Protein AF-A0A149RZD6-F1 (afdb_monomer)

Mean predicted aligned error: 8.71 Å

Solvent-accessible surface area (backbone atoms only — not comparable to full-atom values): 4954 Å² total; per-residue (Å²): 96,77,44,75,38,53,96,86,56,56,67,68,60,38,52,52,53,54,47,55,56,54,68,73,55,87,37,92,69,53,72,50,36,29,48,27,38,58,62,93,44,50,66,62,52,50,56,53,58,70,35,77,95,34,51,83,48,61,78,51,52,62,39,83,42,34,46,71,57,49,50,64,64,44,52,63,54,64,69,72,64,79,124

InterPro domains:
  IPR059547 Type II restriction enzyme NmeDI, C-terminal domain [PF27126] (1-73)

Foldseek 3Di:
DEFEPDPPDDLLVSVVVVVVVCPPDPNVPVQEYEYEDAPVCPVVNVVNCPDPVNPVVVVSVYYYDYPVNVCVVCVVVVVVPDD

Sequence (83 aa):
AAFEVEHSTTIYSGIVRMLDLARGSEAQALEGLLLVAPDKREADVREQLWRPAFSRIADLKVRYLPYGRLRRIVRPLSALGRV

Structure (mmCIF, N/CA/C/O backbone):
data_AF-A0A149RZD6-F1
#
_entry.id   AF-A0A149RZD6-F1
#
loop_
_atom_site.group_PDB
_atom_site.id
_atom_site.type_symbol
_atom_site.label_atom_id
_atom_site.label_alt_id
_atom_site.label_comp_id
_atom_site.label_asym_id
_atom_site.label_entity_id
_atom_site.label_seq_id
_atom_site.pdbx_PDB_ins_code
_atom_site.Cartn_x
_atom_site.Cartn_y
_atom_site.Cartn_z
_atom_site.occupancy
_atom_site.B_iso_or_equiv
_atom_site.auth_seq_id
_atom_site.auth_comp_id
_atom_site.auth_asym_id
_atom_site.auth_atom_id
_atom_site.pdbx_PDB_model_num
ATOM 1 N N . ALA A 1 1 ? -11.986 2.968 -7.018 1.00 58.59 1 ALA A N 1
ATOM 2 C CA . ALA A 1 1 ? -10.859 3.929 -7.084 1.00 58.59 1 ALA A CA 1
ATOM 3 C C . ALA A 1 1 ? -9.529 3.170 -7.099 1.00 58.59 1 ALA A C 1
ATOM 5 O O . ALA A 1 1 ? -9.489 2.052 -6.595 1.00 58.59 1 ALA A O 1
ATOM 6 N N . ALA A 1 2 ? -8.459 3.736 -7.667 1.00 57.75 2 ALA A N 1
ATOM 7 C CA . ALA A 1 2 ? -7.119 3.136 -7.671 1.00 57.75 2 ALA A CA 1
ATOM 8 C C . ALA A 1 2 ? -6.096 4.113 -7.082 1.00 57.75 2 ALA A C 1
ATOM 10 O O . ALA A 1 2 ? -6.163 5.300 -7.387 1.00 57.75 2 ALA A O 1
ATOM 11 N N . PHE A 1 3 ? -5.172 3.610 -6.262 1.00 63.97 3 PHE A N 1
ATOM 12 C CA . PHE A 1 3 ? -4.137 4.402 -5.604 1.00 63.97 3 PHE A CA 1
ATOM 13 C C . PHE A 1 3 ? -2.755 3.871 -5.958 1.00 63.97 3 PHE A C 1
ATOM 15 O O . PHE A 1 3 ? -2.469 2.679 -5.831 1.00 63.97 3 PHE A O 1
ATOM 22 N N . GLU A 1 4 ? -1.893 4.775 -6.404 1.00 62.19 4 GLU A N 1
ATOM 23 C CA . GLU A 1 4 ? -0.499 4.474 -6.671 1.00 62.19 4 GLU A CA 1
ATOM 24 C C . GLU A 1 4 ? 0.322 4.589 -5.390 1.00 62.19 4 GLU A C 1
ATOM 26 O O . GLU A 1 4 ? 0.322 5.616 -4.714 1.00 62.19 4 GLU A O 1
ATOM 31 N N . VAL A 1 5 ? 1.029 3.514 -5.059 1.00 62.94 5 VAL A N 1
ATOM 32 C CA . VAL A 1 5 ? 2.108 3.547 -4.081 1.00 62.94 5 VAL A CA 1
ATOM 33 C C . VAL A 1 5 ? 3.348 3.946 -4.859 1.00 62.94 5 VAL A C 1
ATOM 35 O O . VAL A 1 5 ? 3.893 3.156 -5.631 1.00 62.94 5 VAL A O 1
ATOM 38 N N . GLU A 1 6 ? 3.713 5.215 -4.716 1.00 60.16 6 GLU A N 1
ATOM 39 C CA . GLU A 1 6 ? 4.797 5.858 -5.447 1.00 60.16 6 GLU A CA 1
ATOM 40 C C . GLU A 1 6 ? 6.096 5.034 -5.412 1.00 60.16 6 GLU A C 1
ATOM 42 O O . GLU A 1 6 ? 6.425 4.381 -4.421 1.00 60.16 6 GLU A O 1
ATOM 47 N N . HIS A 1 7 ? 6.888 5.118 -6.481 1.00 55.88 7 HIS A N 1
ATOM 48 C CA . HIS A 1 7 ? 8.160 4.398 -6.625 1.00 55.88 7 HIS A CA 1
ATOM 49 C C . HIS A 1 7 ? 9.219 4.755 -5.557 1.00 55.88 7 HIS A C 1
ATOM 51 O O . HIS A 1 7 ? 10.182 4.004 -5.387 1.00 55.88 7 HIS A O 1
ATOM 57 N N . SER A 1 8 ? 9.057 5.894 -4.874 1.00 46.28 8 SER A N 1
ATOM 58 C CA . SER A 1 8 ? 10.008 6.530 -3.947 1.00 46.28 8 SER A CA 1
ATOM 59 C C . SER A 1 8 ? 9.555 6.531 -2.479 1.00 46.28 8 SER A C 1
ATOM 61 O O . SER A 1 8 ? 10.395 6.680 -1.591 1.00 46.28 8 SER A O 1
ATOM 63 N N . THR A 1 9 ? 8.262 6.346 -2.190 1.00 61.66 9 THR A N 1
ATOM 64 C CA . THR A 1 9 ? 7.754 6.237 -0.815 1.00 61.66 9 THR A CA 1
ATOM 65 C C . THR A 1 9 ? 7.676 4.771 -0.387 1.00 61.66 9 THR A C 1
ATOM 67 O O . THR A 1 9 ? 7.498 3.856 -1.189 1.00 61.66 9 THR A O 1
ATOM 70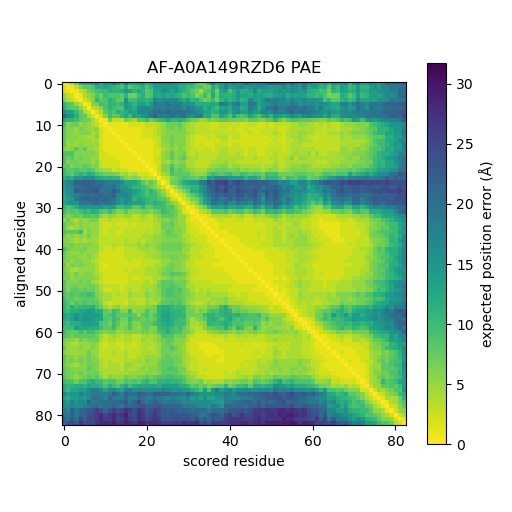 N N . THR A 1 10 ? 7.877 4.491 0.902 1.00 78.75 10 THR A N 1
ATOM 71 C CA . THR A 1 10 ? 7.825 3.109 1.401 1.00 78.75 10 THR A CA 1
ATOM 72 C C . THR A 1 10 ? 6.402 2.558 1.265 1.00 78.75 10 THR A C 1
ATOM 74 O O . THR A 1 10 ? 5.439 3.285 1.528 1.00 78.75 10 THR A O 1
ATOM 77 N N . ILE A 1 11 ? 6.257 1.268 0.921 1.00 81.38 11 ILE A N 1
ATOM 78 C CA . ILE A 1 11 ? 4.948 0.593 0.772 1.00 81.38 11 ILE A CA 1
ATOM 79 C C . ILE A 1 11 ? 4.050 0.835 1.984 1.00 81.38 11 ILE A C 1
ATOM 81 O O . ILE A 1 11 ? 2.873 1.147 1.836 1.00 81.38 11 ILE A O 1
ATOM 85 N N . TYR A 1 12 ? 4.633 0.767 3.181 1.0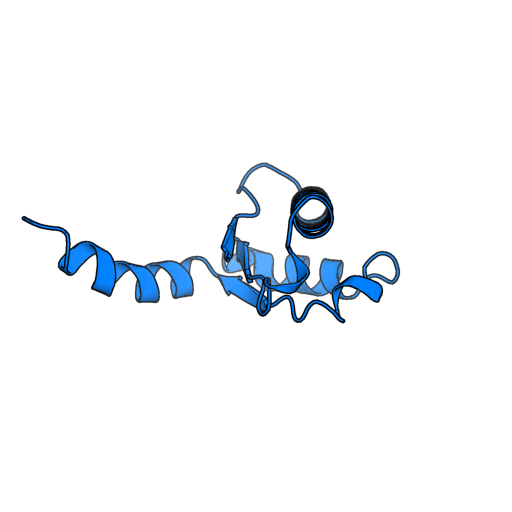0 86.06 12 TYR A N 1
ATOM 86 C CA . TYR A 1 12 ? 3.948 1.037 4.438 1.00 86.06 12 TYR A CA 1
ATOM 87 C C . TYR A 1 12 ? 3.267 2.413 4.453 1.00 86.06 12 TYR A C 1
ATOM 89 O O . TYR A 1 12 ? 2.078 2.522 4.740 1.00 86.06 12 TYR A O 1
ATOM 97 N N . SER A 1 13 ? 4.004 3.470 4.101 1.00 83.00 13 SER A N 1
ATOM 98 C CA . SER A 1 13 ? 3.461 4.830 4.096 1.00 83.00 13 SER A CA 1
ATOM 99 C C . SER A 1 13 ? 2.411 5.043 2.997 1.00 83.00 13 SER A C 1
ATOM 101 O O . SER A 1 13 ? 1.487 5.833 3.180 1.00 83.00 13 SER A O 1
ATOM 103 N N . GLY A 1 14 ? 2.522 4.337 1.867 1.00 81.69 14 GLY A N 1
ATOM 104 C CA . GLY A 1 14 ? 1.498 4.340 0.819 1.00 81.69 14 GLY A CA 1
ATOM 105 C C . GLY A 1 14 ? 0.186 3.709 1.291 1.00 81.69 14 GLY A C 1
ATOM 106 O O . GLY A 1 14 ? -0.882 4.278 1.071 1.00 81.69 14 GLY A O 1
ATOM 107 N N . ILE A 1 15 ? 0.273 2.589 2.018 1.00 82.06 15 ILE A N 1
ATOM 108 C CA . ILE A 1 15 ? -0.887 1.942 2.645 1.00 82.06 15 ILE A CA 1
ATOM 109 C C . ILE A 1 15 ? -1.561 2.903 3.629 1.00 82.06 15 ILE A C 1
ATOM 111 O O . ILE A 1 15 ? -2.761 3.119 3.517 1.00 82.06 15 ILE A O 1
ATOM 115 N N . VAL A 1 16 ? -0.812 3.532 4.541 1.00 83.00 16 VAL A N 1
ATOM 116 C CA . VAL A 1 16 ? -1.387 4.457 5.539 1.00 83.00 16 VAL A CA 1
ATOM 117 C C . VAL A 1 16 ? -2.111 5.637 4.881 1.00 83.00 16 VAL A C 1
ATOM 119 O O . VAL A 1 16 ? -3.250 5.919 5.237 1.00 83.00 16 VAL A O 1
ATOM 122 N N . ARG A 1 17 ? -1.518 6.270 3.860 1.00 80.19 17 ARG A N 1
ATOM 123 C CA . ARG A 1 17 ? -2.179 7.373 3.134 1.00 80.19 17 ARG A CA 1
ATOM 124 C C . ARG A 1 17 ? -3.485 6.942 2.472 1.00 80.19 17 ARG A C 1
ATOM 126 O O . ARG A 1 17 ? -4.473 7.667 2.540 1.00 80.19 17 ARG A O 1
ATOM 133 N N . MET A 1 18 ? -3.503 5.765 1.843 1.00 78.06 18 MET A N 1
ATOM 134 C CA . MET A 1 18 ? -4.724 5.213 1.248 1.00 78.06 18 MET A CA 1
ATOM 135 C C . MET A 1 18 ? -5.827 5.051 2.304 1.00 78.06 18 MET A C 1
ATOM 137 O O . MET A 1 18 ? -6.991 5.323 2.016 1.00 78.06 18 MET A O 1
ATOM 141 N N . LEU A 1 19 ? -5.475 4.641 3.524 1.00 77.00 19 LEU A N 1
ATOM 142 C CA . LEU A 1 19 ? -6.437 4.497 4.617 1.00 77.00 19 LEU A CA 1
ATOM 143 C C . LEU A 1 19 ? -6.969 5.825 5.114 1.00 77.00 19 LEU A C 1
ATOM 145 O O . LEU A 1 19 ? -8.175 5.946 5.301 1.00 77.00 19 LEU A O 1
ATOM 149 N N . ASP A 1 20 ? -6.096 6.804 5.330 1.00 78.44 20 ASP A N 1
ATOM 150 C CA . ASP A 1 20 ? -6.517 8.124 5.795 1.00 78.44 20 ASP A CA 1
ATOM 151 C C . ASP A 1 20 ? -7.529 8.732 4.813 1.00 78.44 20 ASP A C 1
ATOM 153 O O . ASP A 1 20 ? -8.575 9.239 5.220 1.00 78.44 20 ASP A O 1
ATOM 157 N N . LEU A 1 21 ? -7.293 8.563 3.507 1.00 74.06 21 LEU A N 1
ATOM 158 C CA . LEU A 1 21 ? -8.223 8.978 2.454 1.00 74.06 21 LEU A CA 1
ATOM 159 C C . LEU A 1 21 ? -9.529 8.173 2.455 1.00 74.06 21 LEU A C 1
ATOM 161 O O . LEU A 1 21 ? -10.608 8.752 2.325 1.00 74.06 21 LEU A O 1
ATOM 165 N N . ALA A 1 22 ? -9.455 6.853 2.648 1.00 73.25 22 ALA A N 1
ATOM 166 C CA . ALA A 1 22 ? -10.633 5.992 2.755 1.00 73.25 22 ALA A CA 1
ATOM 167 C C . ALA A 1 22 ? -11.479 6.273 4.013 1.00 73.25 22 ALA A C 1
ATOM 169 O O . ALA A 1 22 ? -12.607 5.800 4.106 1.00 73.25 22 ALA A O 1
ATOM 170 N N . ARG A 1 23 ? -10.965 7.028 4.990 1.00 70.12 23 ARG A N 1
ATOM 171 C CA . ARG A 1 23 ? -11.700 7.426 6.202 1.00 70.12 23 ARG A CA 1
ATOM 172 C C . ARG A 1 23 ? -12.301 8.832 6.127 1.00 70.12 23 ARG A C 1
ATOM 174 O O . ARG A 1 23 ? -13.187 9.131 6.921 1.00 70.12 23 ARG A O 1
ATOM 181 N N . GLY A 1 24 ? -11.815 9.688 5.225 1.00 63.53 24 GLY A N 1
ATOM 182 C CA . GLY A 1 24 ? -12.091 11.132 5.224 1.00 63.53 24 GLY A CA 1
ATOM 183 C C . GLY A 1 24 ? -13.250 11.630 4.349 1.00 63.53 24 GLY A C 1
ATOM 184 O O . GLY A 1 24 ? -13.494 12.829 4.320 1.00 63.53 24 GLY A O 1
ATOM 185 N N . SER A 1 25 ? -13.961 10.771 3.619 1.00 51.16 25 SER A N 1
ATOM 186 C CA . SER A 1 25 ? -15.071 11.178 2.734 1.00 51.16 25 SER A CA 1
ATOM 187 C C . SER A 1 25 ? -16.211 10.159 2.790 1.00 51.16 25 SER A C 1
ATOM 189 O O . SER A 1 25 ? -16.130 9.226 3.585 1.00 51.16 25 SER A O 1
ATOM 191 N N . GLU A 1 26 ? -17.254 10.303 1.964 1.00 54.59 26 GLU A N 1
ATOM 192 C CA . GLU A 1 26 ? -18.341 9.336 1.678 1.00 54.59 26 GLU A CA 1
ATOM 193 C C . GLU A 1 26 ? -17.830 7.971 1.130 1.00 54.59 26 GLU A C 1
ATOM 195 O O . GLU A 1 26 ? -18.387 7.337 0.238 1.00 54.59 26 GLU A O 1
ATOM 200 N N . ALA A 1 27 ? -16.718 7.491 1.673 1.00 51.16 27 ALA A N 1
ATOM 201 C CA . ALA A 1 27 ? -15.922 6.337 1.315 1.00 51.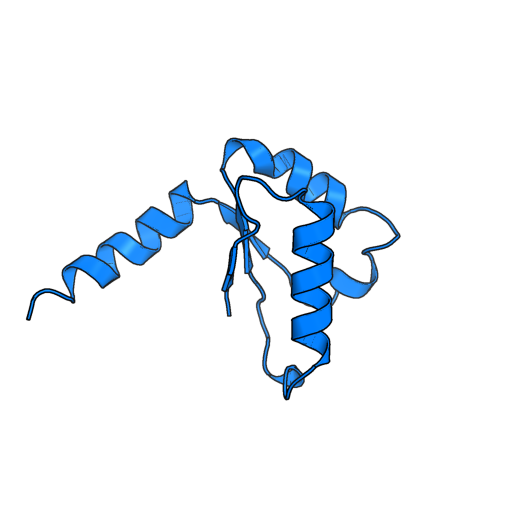16 27 ALA A CA 1
ATOM 202 C C . ALA A 1 27 ? -16.575 4.999 1.680 1.00 51.16 27 ALA A C 1
ATOM 204 O O . ALA A 1 27 ? -16.025 3.948 1.358 1.00 51.16 27 ALA A O 1
ATOM 205 N N . GLN A 1 28 ? -17.783 5.019 2.252 1.00 49.28 28 GLN A N 1
ATOM 206 C CA . GLN A 1 28 ? -18.667 3.849 2.268 1.00 49.28 28 GLN A CA 1
ATOM 207 C C . GLN A 1 28 ? -18.969 3.349 0.839 1.00 49.28 28 GLN A C 1
ATOM 209 O O . GLN A 1 28 ? -19.323 2.188 0.671 1.00 49.28 28 GLN A O 1
ATOM 214 N N . ALA A 1 29 ? -18.734 4.175 -0.193 1.00 51.56 29 ALA A N 1
ATOM 215 C CA . ALA A 1 29 ? -18.822 3.801 -1.605 1.00 51.56 29 ALA A CA 1
ATOM 216 C C . ALA A 1 29 ? -17.511 3.268 -2.235 1.00 51.56 29 ALA A C 1
ATOM 218 O O . ALA A 1 29 ? -17.505 2.900 -3.411 1.00 51.56 29 A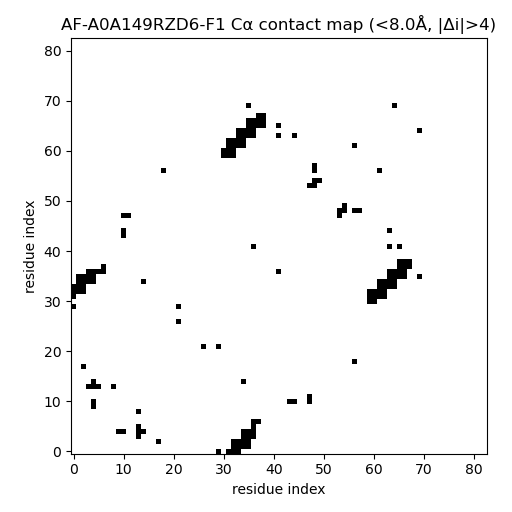LA A O 1
ATOM 219 N N . LEU A 1 30 ? -16.385 3.206 -1.509 1.00 55.44 30 LEU A N 1
ATOM 220 C CA . LEU A 1 30 ? -15.111 2.708 -2.051 1.00 55.44 30 LEU A CA 1
ATOM 221 C C . LEU A 1 30 ? -15.008 1.180 -1.958 1.00 55.44 30 LEU A C 1
ATOM 223 O O . LEU A 1 30 ? -14.044 0.633 -1.422 1.00 55.44 30 LEU A O 1
ATOM 227 N N . GLU A 1 31 ? -15.974 0.464 -2.534 1.00 59.03 31 GLU A N 1
ATOM 228 C CA . GLU A 1 31 ? -15.760 -0.950 -2.824 1.00 59.03 31 GLU A CA 1
ATOM 229 C C . GLU A 1 31 ? -14.622 -1.097 -3.851 1.00 59.03 31 GLU A C 1
ATOM 231 O O . GLU A 1 31 ? -14.643 -0.529 -4.946 1.00 59.03 31 GLU A O 1
ATOM 236 N N . GLY A 1 32 ? -13.600 -1.881 -3.500 1.00 67.69 32 GLY A N 1
ATOM 237 C CA . GLY A 1 32 ? -12.529 -2.251 -4.425 1.00 67.69 32 GLY A CA 1
ATOM 238 C C . GLY A 1 32 ? -11.414 -1.217 -4.561 1.00 67.69 32 GLY A C 1
ATOM 239 O O . GLY A 1 32 ? -11.124 -0.750 -5.666 1.00 67.69 32 GLY A O 1
ATOM 240 N N . LEU A 1 33 ? -10.745 -0.915 -3.449 1.00 78.06 33 LEU A N 1
ATOM 241 C CA . LEU A 1 33 ? -9.478 -0.186 -3.447 1.00 78.06 33 LEU A CA 1
ATOM 242 C C . LEU A 1 33 ? -8.385 -1.003 -4.149 1.00 78.06 33 LEU A C 1
ATOM 244 O O . LEU A 1 33 ? -8.234 -2.206 -3.918 1.00 78.06 33 LEU A O 1
ATOM 248 N N . LEU A 1 34 ? -7.613 -0.340 -5.009 1.00 82.00 34 LEU A N 1
ATOM 249 C CA . LEU A 1 34 ? -6.470 -0.941 -5.690 1.00 82.00 34 LEU A CA 1
ATOM 250 C C . LEU A 1 3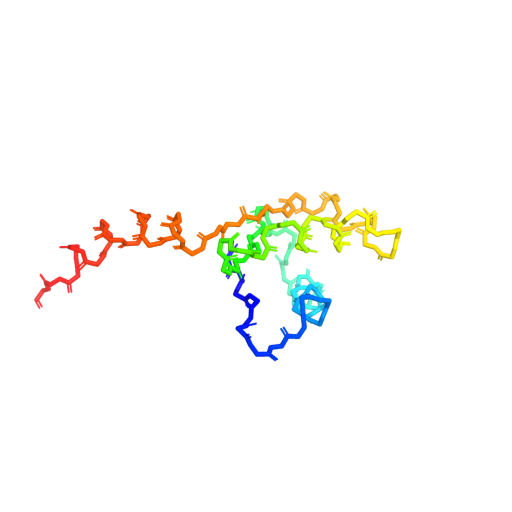4 ? -5.177 -0.302 -5.200 1.00 82.00 34 LEU A C 1
ATOM 252 O O . LEU A 1 34 ? -5.039 0.916 -5.271 1.00 82.00 34 LEU A O 1
ATOM 256 N N . LEU A 1 35 ? -4.236 -1.136 -4.764 1.00 84.56 35 LEU A N 1
ATOM 257 C CA . LEU A 1 35 ? -2.868 -0.752 -4.455 1.00 84.56 35 LEU A CA 1
ATOM 258 C C . LEU A 1 35 ? -2.004 -1.029 -5.683 1.00 84.56 35 LEU A C 1
ATOM 260 O O . LEU A 1 35 ? -1.793 -2.185 -6.057 1.00 84.56 35 LEU A O 1
ATOM 264 N N . VAL A 1 36 ? -1.534 0.031 -6.333 1.00 86.25 36 VAL A N 1
ATOM 265 C CA . VAL A 1 36 ? -0.730 -0.058 -7.552 1.00 86.25 36 VAL A CA 1
ATOM 266 C C . VAL A 1 36 ? 0.745 0.117 -7.212 1.00 86.25 36 VAL A C 1
ATOM 268 O O . VAL A 1 36 ? 1.110 1.104 -6.584 1.00 86.25 36 VAL A O 1
ATOM 271 N N . ALA A 1 37 ? 1.595 -0.828 -7.621 1.00 85.56 37 ALA A N 1
ATOM 272 C CA . ALA A 1 37 ? 3.047 -0.740 -7.435 1.00 85.56 37 ALA A CA 1
ATOM 273 C C . ALA A 1 37 ? 3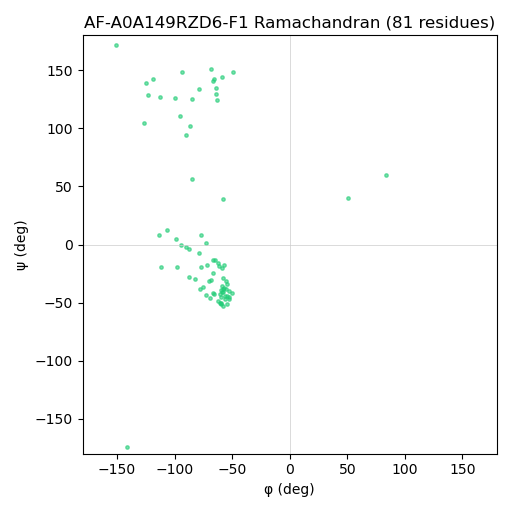.799 -1.493 -8.557 1.00 85.56 37 ALA A C 1
ATOM 275 O O . ALA A 1 37 ? 3.174 -2.224 -9.337 1.00 85.56 37 ALA A O 1
ATOM 276 N N . PRO A 1 38 ? 5.138 -1.374 -8.651 1.00 88.19 38 PRO A N 1
ATOM 277 C CA . PRO A 1 38 ? 5.936 -2.136 -9.611 1.00 88.19 38 PRO A CA 1
ATOM 278 C C . PRO A 1 38 ? 5.770 -3.640 -9.414 1.00 88.19 38 PRO A C 1
ATOM 280 O O . PRO A 1 38 ? 5.737 -4.101 -8.277 1.00 88.19 38 PRO A O 1
ATOM 283 N N . ASP A 1 39 ? 5.770 -4.403 -10.505 1.00 90.12 39 ASP A N 1
ATOM 284 C CA . ASP A 1 39 ? 5.607 -5.863 -10.509 1.00 90.12 39 ASP A CA 1
ATOM 285 C C . ASP A 1 39 ? 6.609 -6.561 -9.560 1.00 90.12 39 ASP A C 1
ATOM 287 O O . ASP A 1 39 ? 6.248 -7.441 -8.785 1.00 90.12 39 ASP A O 1
ATOM 291 N N . LYS A 1 40 ? 7.861 -6.079 -9.519 1.00 89.81 40 LYS A N 1
ATOM 292 C CA . LYS A 1 40 ? 8.922 -6.584 -8.622 1.00 89.81 40 LYS A CA 1
ATOM 293 C C . LYS A 1 40 ? 8.633 -6.424 -7.121 1.00 89.81 40 LYS A C 1
ATOM 295 O O . LYS A 1 40 ? 9.343 -7.003 -6.311 1.00 89.81 40 LYS A O 1
ATOM 300 N N . ARG A 1 41 ? 7.660 -5.588 -6.745 1.00 87.00 41 ARG A N 1
ATOM 301 C CA . ARG A 1 41 ? 7.299 -5.279 -5.351 1.00 87.00 41 ARG A CA 1
ATOM 302 C C . ARG A 1 41 ? 6.090 -6.082 -4.868 1.00 87.00 41 ARG A C 1
ATOM 304 O O . ARG A 1 41 ? 5.624 -5.835 -3.763 1.00 87.00 41 ARG A O 1
ATOM 311 N N . GLU A 1 42 ? 5.556 -7.010 -5.666 1.00 88.31 42 GLU A N 1
ATOM 312 C CA . GLU A 1 42 ? 4.361 -7.776 -5.287 1.00 88.31 42 GLU A CA 1
ATOM 313 C C . GLU A 1 42 ? 4.534 -8.512 -3.950 1.00 88.31 42 GLU A C 1
ATOM 315 O O . GLU A 1 42 ? 3.637 -8.468 -3.108 1.00 88.31 42 GLU A O 1
ATOM 320 N N . ALA A 1 43 ? 5.686 -9.158 -3.744 1.00 89.81 43 ALA A N 1
ATOM 321 C CA . ALA A 1 43 ? 5.983 -9.873 -2.505 1.00 89.81 43 ALA A CA 1
ATOM 322 C C . ALA A 1 43 ? 5.970 -8.924 -1.297 1.00 89.81 43 ALA A C 1
ATOM 324 O O . ALA A 1 43 ? 5.233 -9.172 -0.347 1.00 89.81 43 ALA A O 1
ATOM 325 N N . ASP A 1 44 ? 6.683 -7.798 -1.378 1.00 88.25 44 ASP A N 1
ATOM 326 C CA . ASP A 1 44 ? 6.716 -6.780 -0.326 1.00 88.25 44 ASP A CA 1
ATOM 327 C C . ASP A 1 44 ? 5.322 -6.209 -0.020 1.00 88.25 44 ASP A C 1
ATOM 329 O O . ASP A 1 44 ? 4.973 -5.974 1.135 1.00 88.25 44 ASP A O 1
ATOM 333 N N . VAL A 1 45 ? 4.508 -5.963 -1.054 1.00 86.88 45 VAL A N 1
ATOM 334 C CA . VAL A 1 45 ? 3.132 -5.473 -0.887 1.00 86.88 45 VAL A CA 1
ATOM 335 C C . VAL A 1 45 ? 2.304 -6.496 -0.128 1.00 86.88 45 VAL A C 1
ATOM 337 O O . VAL A 1 45 ? 1.622 -6.137 0.832 1.00 86.88 45 VAL A O 1
ATOM 340 N N . ARG A 1 46 ? 2.368 -7.766 -0.542 1.00 86.25 46 ARG A N 1
ATOM 341 C CA . ARG A 1 46 ? 1.668 -8.855 0.140 1.00 86.25 46 ARG A CA 1
ATOM 342 C C . ARG A 1 46 ? 2.122 -8.935 1.591 1.00 86.25 46 ARG A C 1
ATOM 344 O O . ARG A 1 46 ? 1.272 -8.874 2.469 1.00 86.25 46 ARG A O 1
ATOM 351 N N . GLU A 1 47 ? 3.426 -9.009 1.842 1.00 88.56 47 GLU A N 1
ATOM 352 C CA . GLU A 1 47 ? 3.993 -9.081 3.192 1.00 88.56 47 GLU A CA 1
ATOM 353 C C . GLU A 1 47 ? 3.473 -7.952 4.082 1.00 88.56 47 GLU A C 1
ATOM 355 O O . GLU A 1 47 ? 3.015 -8.218 5.192 1.00 88.56 47 GLU A O 1
ATOM 360 N N . GLN A 1 48 ? 3.470 -6.707 3.589 1.00 86.94 48 GLN A N 1
ATOM 361 C CA . GLN A 1 48 ? 2.905 -5.597 4.346 1.00 86.94 48 GLN A CA 1
ATOM 362 C C . GLN A 1 48 ? 1.423 -5.835 4.641 1.00 86.94 48 GLN A C 1
ATOM 364 O O . GLN A 1 48 ? 1.057 -5.790 5.807 1.00 86.94 48 GLN A O 1
ATOM 369 N N . LEU A 1 49 ? 0.587 -6.157 3.651 1.00 82.69 49 LEU A N 1
ATOM 370 C CA . LEU A 1 49 ? -0.855 -6.374 3.855 1.00 82.69 49 LEU A CA 1
ATOM 371 C C . LEU A 1 49 ? -1.183 -7.484 4.873 1.00 82.69 49 LEU A C 1
ATOM 373 O O . LEU A 1 49 ? -2.210 -7.395 5.540 1.00 82.69 49 LEU A O 1
ATOM 377 N N . TRP A 1 50 ? -0.316 -8.490 5.034 1.00 85.38 50 TRP A N 1
ATOM 378 C CA . TRP A 1 50 ? -0.481 -9.561 6.029 1.00 85.38 50 TRP A CA 1
ATOM 379 C C . TRP A 1 50 ? -0.094 -9.157 7.460 1.00 85.38 50 TRP A C 1
ATOM 381 O O . TRP A 1 50 ? -0.318 -9.925 8.398 1.00 85.38 50 TRP A O 1
ATOM 391 N N . ARG A 1 51 ? 0.485 -7.968 7.675 1.00 85.19 51 ARG A N 1
ATOM 392 C CA . ARG A 1 51 ? 0.894 -7.529 9.016 1.00 85.19 51 ARG A CA 1
ATOM 393 C C . ARG A 1 51 ? -0.329 -7.307 9.916 1.00 85.19 51 ARG A C 1
ATOM 395 O O . ARG A 1 51 ? -1.291 -6.672 9.485 1.00 85.19 51 ARG A O 1
ATOM 402 N N . PRO A 1 52 ? -0.271 -7.683 11.209 1.00 84.75 52 PRO A N 1
ATOM 403 C CA . PRO A 1 52 ? -1.388 -7.497 12.142 1.00 84.75 52 PRO A CA 1
ATOM 404 C C . PRO A 1 52 ? -1.908 -6.055 12.234 1.00 84.75 52 PRO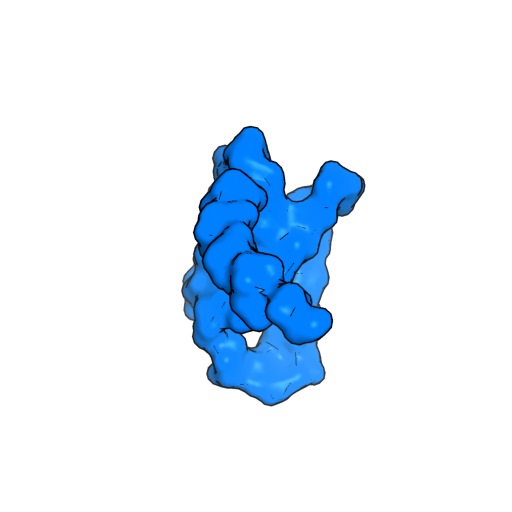 A C 1
ATOM 406 O O . PRO A 1 52 ? -3.114 -5.841 12.357 1.00 84.75 52 PRO A O 1
ATOM 409 N N . ALA A 1 53 ? -1.016 -5.065 12.098 1.00 82.69 53 ALA A N 1
ATOM 410 C CA . ALA A 1 53 ? -1.352 -3.637 12.079 1.00 82.69 53 ALA A CA 1
ATOM 411 C C . ALA A 1 53 ? -2.333 -3.248 10.954 1.00 82.69 53 ALA A C 1
ATOM 413 O O . ALA A 1 53 ? -3.000 -2.221 11.040 1.00 82.69 53 ALA A O 1
ATOM 414 N N . PHE A 1 54 ? -2.432 -4.078 9.917 1.00 79.06 54 PHE A N 1
ATOM 415 C CA . PHE A 1 54 ? -3.258 -3.878 8.735 1.00 79.06 54 PHE A CA 1
ATOM 416 C C . PHE A 1 54 ? -4.402 -4.900 8.621 1.00 79.06 54 PHE A C 1
ATOM 418 O O . PHE A 1 54 ? -5.126 -4.902 7.633 1.00 79.06 54 PHE A O 1
ATOM 425 N N . SER A 1 55 ? -4.641 -5.723 9.647 1.00 73.81 55 SER A N 1
ATOM 426 C CA . SER A 1 55 ? -5.714 -6.738 9.662 1.00 73.81 55 SER A CA 1
ATOM 427 C C . SER A 1 55 ? -7.104 -6.172 9.332 1.00 73.81 55 SER A C 1
ATOM 429 O O . SER A 1 55 ? -7.790 -6.703 8.468 1.00 73.81 55 SER A O 1
ATOM 431 N N . ARG A 1 56 ? -7.479 -5.030 9.922 1.00 67.56 56 ARG A N 1
ATOM 432 C CA . ARG A 1 56 ? -8.747 -4.316 9.643 1.00 67.56 56 ARG A CA 1
ATOM 433 C C . ARG A 1 56 ? -8.866 -3.762 8.215 1.00 67.56 56 ARG A C 1
ATOM 435 O O . ARG A 1 56 ? -9.934 -3.327 7.804 1.00 67.56 56 ARG A O 1
ATOM 442 N N . ILE A 1 57 ? -7.763 -3.716 7.472 1.00 65.19 57 ILE A N 1
ATOM 443 C CA . ILE A 1 57 ? -7.706 -3.231 6.085 1.00 65.19 57 ILE A CA 1
ATOM 444 C C . ILE A 1 57 ? -8.016 -4.359 5.111 1.00 65.19 57 ILE A C 1
ATOM 446 O O . ILE A 1 57 ? -8.541 -4.096 4.030 1.00 65.19 57 ILE A O 1
ATOM 450 N N . ALA A 1 58 ? -7.731 -5.609 5.485 1.00 62.00 58 ALA A N 1
ATOM 451 C CA . ALA A 1 58 ? -8.126 -6.765 4.688 1.00 62.00 58 ALA A CA 1
ATOM 452 C C . ALA A 1 58 ? -9.646 -6.762 4.425 1.00 62.00 58 ALA A C 1
ATOM 454 O O . ALA A 1 58 ? -10.082 -7.118 3.329 1.00 62.00 58 ALA A O 1
ATOM 455 N N . ASP A 1 59 ? -10.429 -6.232 5.371 1.00 66.31 59 ASP A N 1
ATOM 456 C CA . ASP A 1 59 ? -11.883 -6.076 5.261 1.00 66.31 59 ASP A CA 1
ATOM 457 C C . ASP A 1 59 ? -12.309 -5.063 4.179 1.00 66.31 59 ASP A C 1
ATOM 459 O O . ASP A 1 59 ? -13.387 -5.189 3.601 1.00 66.31 59 ASP A O 1
ATOM 463 N N . LEU A 1 60 ? -11.445 -4.103 3.814 1.00 67.50 60 LEU A N 1
ATOM 464 C CA . LEU A 1 60 ? -11.701 -3.102 2.763 1.00 67.50 60 LEU A CA 1
ATOM 465 C C . LEU A 1 60 ? -11.554 -3.666 1.333 1.00 67.50 60 LEU A C 1
ATOM 467 O O . LEU A 1 60 ? -11.582 -2.912 0.357 1.00 67.50 60 LEU A O 1
ATOM 471 N N . LYS A 1 61 ? -11.389 -4.991 1.183 1.00 74.12 61 LYS A N 1
ATOM 472 C CA . LYS A 1 61 ? -11.211 -5.692 -0.105 1.00 74.12 61 LYS A CA 1
ATOM 473 C C . LYS A 1 61 ? -10.117 -5.053 -0.982 1.00 74.12 61 LYS A C 1
ATOM 475 O O . LYS A 1 61 ? -10.280 -4.943 -2.202 1.00 74.12 61 LYS A O 1
ATOM 480 N N . VAL A 1 62 ? -9.009 -4.625 -0.370 1.00 77.81 62 VAL A N 1
ATOM 481 C CA . VAL A 1 62 ? -7.859 -4.041 -1.080 1.00 77.81 62 VAL A CA 1
ATOM 482 C C . VAL A 1 62 ? -7.234 -5.094 -1.994 1.00 77.81 62 VAL A C 1
ATOM 484 O O . VAL A 1 62 ? -6.927 -6.201 -1.557 1.00 77.81 62 VAL A O 1
ATOM 487 N N . ARG A 1 63 ? -7.016 -4.759 -3.269 1.00 83.69 63 ARG A N 1
ATOM 488 C CA . ARG A 1 63 ? -6.342 -5.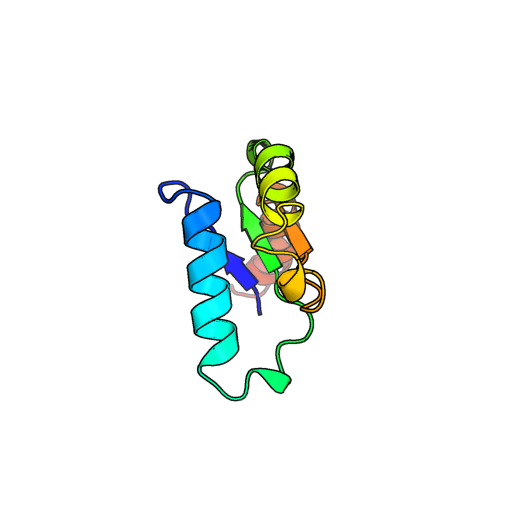647 -4.230 1.00 83.69 63 ARG A CA 1
ATOM 489 C C . ARG A 1 63 ? -5.065 -5.016 -4.755 1.00 83.69 63 ARG A C 1
ATOM 491 O O . ARG A 1 63 ? -5.025 -3.825 -5.040 1.00 83.69 63 ARG A O 1
ATOM 498 N N . TYR A 1 64 ? -4.039 -5.832 -4.953 1.00 86.50 64 TYR A N 1
ATOM 499 C CA . TYR A 1 64 ? -2.824 -5.403 -5.633 1.00 86.50 64 TYR A CA 1
ATOM 500 C C . TYR A 1 64 ? -3.027 -5.380 -7.157 1.00 86.50 64 TYR A C 1
ATOM 502 O O . TYR A 1 64 ? -3.563 -6.327 -7.739 1.00 86.50 64 TYR A O 1
ATOM 510 N N . LEU A 1 65 ? -2.591 -4.300 -7.808 1.00 88.69 65 LEU A N 1
ATOM 511 C CA . LEU A 1 65 ? -2.586 -4.149 -9.259 1.00 88.69 65 LEU A CA 1
ATOM 512 C C . LEU A 1 65 ? -1.172 -3.765 -9.730 1.00 88.69 65 LEU A C 1
ATOM 514 O O . LEU A 1 65 ? -0.782 -2.609 -9.595 1.00 88.69 65 LEU A O 1
ATOM 518 N N . PRO A 1 66 ? -0.394 -4.688 -10.319 1.00 89.31 66 PRO A N 1
ATOM 519 C CA . PRO A 1 66 ? 0.943 -4.354 -10.795 1.00 89.31 66 PRO A CA 1
ATOM 520 C C . PRO A 1 66 ? 0.891 -3.398 -11.992 1.00 89.31 66 PRO A C 1
ATOM 522 O O . PRO A 1 66 ? -0.037 -3.455 -12.810 1.00 89.31 66 PRO A O 1
ATOM 525 N N . TYR A 1 67 ? 1.921 -2.564 -12.158 1.00 86.62 67 TYR A N 1
ATOM 526 C CA . TYR A 1 67 ? 2.003 -1.638 -13.292 1.00 86.62 67 TYR A CA 1
ATOM 527 C C . TYR A 1 67 ? 1.932 -2.329 -14.653 1.00 86.62 67 TYR A C 1
ATOM 529 O O . TYR A 1 67 ? 1.323 -1.785 -15.576 1.00 86.62 67 TYR A O 1
ATOM 537 N N . GLY A 1 68 ? 2.535 -3.513 -14.808 1.00 88.69 68 GLY A N 1
ATOM 538 C CA . GLY A 1 68 ? 2.415 -4.298 -16.035 1.00 88.69 68 GLY A CA 1
ATOM 539 C C . GLY A 1 68 ? 0.954 -4.558 -16.415 1.00 88.69 68 GLY A C 1
ATOM 540 O O . GLY A 1 68 ? 0.557 -4.352 -17.567 1.00 88.69 68 GLY A O 1
ATOM 541 N N . ARG A 1 69 ? 0.124 -4.922 -15.431 1.00 88.50 69 ARG A N 1
ATOM 542 C CA . ARG A 1 69 ? -1.317 -5.129 -15.624 1.00 88.50 69 ARG A CA 1
ATOM 543 C C . ARG A 1 69 ? -2.058 -3.806 -15.824 1.00 88.50 69 ARG A C 1
ATOM 545 O O . ARG A 1 69 ? -2.866 -3.729 -16.745 1.00 88.50 69 ARG A O 1
ATOM 552 N N . LEU A 1 70 ? -1.758 -2.766 -15.043 1.00 86.81 70 LEU A N 1
ATOM 553 C CA . LEU A 1 70 ? -2.367 -1.441 -15.217 1.00 86.81 70 LEU A CA 1
ATOM 554 C C . LEU A 1 70 ? -2.147 -0.907 -16.640 1.00 86.81 70 LEU A C 1
ATOM 556 O O . LEU A 1 70 ? -3.099 -0.506 -17.302 1.00 86.81 70 LEU A O 1
ATOM 560 N N . ARG A 1 71 ? -0.918 -0.991 -17.165 1.00 85.38 71 ARG A N 1
ATOM 561 C CA . ARG A 1 71 ? -0.593 -0.575 -18.538 1.00 85.38 71 ARG A CA 1
ATOM 562 C C . ARG A 1 71 ? -1.400 -1.328 -19.591 1.00 85.38 71 ARG A C 1
ATOM 564 O O . ARG A 1 71 ? -1.768 -0.734 -20.597 1.00 85.38 71 ARG A O 1
ATOM 571 N N . ARG A 1 72 ? -1.698 -2.613 -19.382 1.00 85.44 72 ARG A N 1
ATOM 572 C CA . ARG A 1 72 ? -2.554 -3.391 -20.295 1.00 85.44 72 ARG A CA 1
ATOM 573 C C . ARG A 1 72 ? -4.018 -2.960 -20.252 1.00 85.44 72 ARG A C 1
ATOM 575 O O . ARG A 1 72 ? -4.676 -3.062 -21.276 1.00 85.44 72 ARG A O 1
ATOM 582 N N . ILE A 1 73 ? -4.506 -2.498 -19.101 1.00 82.00 73 ILE A N 1
ATOM 583 C CA . ILE A 1 73 ? -5.882 -2.005 -18.927 1.00 82.00 73 ILE A CA 1
ATOM 584 C C . ILE A 1 73 ? -6.031 -0.586 -19.493 1.00 82.00 73 ILE A C 1
ATOM 586 O O . ILE A 1 73 ? -7.044 -0.276 -20.110 1.00 82.00 73 ILE A O 1
ATOM 590 N N . VAL A 1 74 ? -5.013 0.264 -19.324 1.00 73.62 74 VAL A N 1
ATOM 591 C CA . VAL A 1 74 ? -5.040 1.666 -19.775 1.00 73.62 74 VAL A CA 1
ATOM 592 C C . VAL A 1 74 ? -4.695 1.816 -21.258 1.00 73.62 74 VAL A C 1
ATOM 594 O O . VAL A 1 74 ? -5.226 2.712 -21.901 1.00 73.62 74 VAL A O 1
ATOM 597 N N . ARG A 1 75 ? -3.870 0.939 -21.850 1.00 60.19 75 ARG A N 1
ATOM 598 C CA . ARG A 1 75 ? -3.540 0.995 -23.291 1.00 60.19 75 ARG A CA 1
ATOM 599 C C . ARG A 1 75 ? -4.784 0.980 -24.215 1.00 60.19 75 ARG A C 1
ATOM 601 O O . ARG A 1 7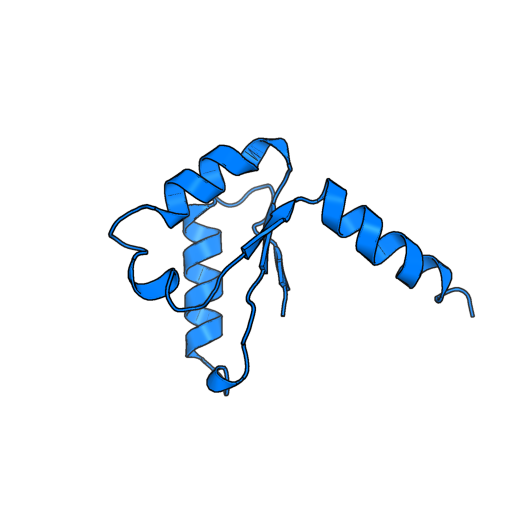5 ? -4.777 1.716 -25.195 1.00 60.19 75 ARG A O 1
ATOM 608 N N . PRO A 1 76 ? -5.856 0.219 -23.923 1.00 59.59 76 PRO A N 1
ATOM 609 C CA . PRO A 1 76 ? -7.149 0.352 -24.600 1.00 59.59 76 PRO A CA 1
ATOM 610 C C . PRO A 1 76 ? -7.800 1.737 -24.460 1.00 59.59 76 PRO A C 1
ATOM 612 O O . PRO A 1 76 ? -8.363 2.246 -25.421 1.00 59.59 76 PRO A O 1
ATOM 615 N N . LEU A 1 77 ? -7.711 2.364 -23.282 1.00 55.72 77 LEU A N 1
ATOM 616 C CA . LEU A 1 77 ? -8.327 3.667 -22.997 1.00 55.72 77 LEU A CA 1
ATOM 617 C C . LEU A 1 77 ? -7.566 4.827 -23.647 1.00 55.72 77 LEU A C 1
ATOM 619 O O . LEU A 1 77 ? -8.182 5.755 -24.157 1.00 55.72 77 LEU A O 1
ATOM 623 N N . SER A 1 78 ? -6.235 4.766 -23.701 1.00 55.44 78 SER A N 1
ATOM 624 C CA . SER A 1 78 ? -5.435 5.775 -24.406 1.00 55.44 78 SER A CA 1
ATOM 625 C C . SER A 1 78 ? -5.545 5.681 -25.933 1.00 55.44 78 SER A C 1
ATOM 627 O O . SER A 1 78 ? -5.256 6.659 -26.618 1.00 55.44 78 SER A O 1
ATOM 629 N N . ALA A 1 79 ? -6.015 4.552 -26.476 1.00 56.62 79 ALA A N 1
ATOM 630 C CA . ALA A 1 79 ? -6.385 4.426 -27.888 1.00 56.62 79 ALA A CA 1
ATOM 631 C C . ALA A 1 79 ? -7.748 5.071 -28.220 1.00 56.62 79 ALA A C 1
ATOM 633 O O . ALA A 1 79 ? -7.991 5.400 -29.376 1.00 56.62 79 ALA A O 1
ATOM 634 N N . LEU A 1 80 ? -8.606 5.297 -27.217 1.00 56.44 80 LEU A N 1
ATOM 635 C CA . LEU A 1 80 ? -9.898 5.991 -27.346 1.00 56.44 80 LEU A CA 1
ATOM 636 C C . LEU A 1 80 ? -9.782 7.523 -27.199 1.00 56.44 80 LEU A C 1
ATOM 638 O O . LEU A 1 80 ? -10.778 8.223 -27.338 1.00 56.44 80 LEU A O 1
ATOM 642 N N . GLY A 1 81 ? -8.585 8.043 -26.902 1.00 53.25 81 GLY A N 1
ATOM 643 C CA . GLY A 1 81 ? -8.347 9.451 -26.560 1.00 53.25 81 GLY A CA 1
ATOM 644 C C . GLY A 1 81 ? -7.650 10.301 -27.627 1.00 53.25 81 GLY A C 1
ATOM 645 O O . GLY A 1 81 ? -7.207 11.398 -27.302 1.00 53.25 81 GLY A O 1
ATOM 646 N N . ARG A 1 82 ? -7.513 9.832 -28.875 1.00 49.66 82 ARG A N 1
ATOM 647 C CA . ARG A 1 82 ? -7.195 10.737 -29.994 1.00 49.66 82 ARG A CA 1
ATOM 648 C C . ARG A 1 82 ? -8.504 11.236 -30.596 1.00 49.66 82 ARG A C 1
ATOM 650 O O . ARG A 1 82 ? -9.088 10.548 -31.429 1.00 49.66 82 ARG A O 1
ATOM 657 N N . VAL A 1 83 ? -8.941 12.400 -30.126 1.00 45.53 83 VAL A N 1
ATOM 658 C CA . VAL A 1 83 ? -9.861 13.292 -30.844 1.00 45.53 83 VAL A CA 1
ATOM 659 C C . VAL A 1 83 ? -9.016 14.368 -31.507 1.00 45.53 83 VAL A C 1
ATOM 661 O O . VAL A 1 83 ? -8.063 14.827 -30.835 1.00 45.53 83 VAL A O 1
#

Nearest PDB structures (foldseek):
  5bmw-assembly1_A  TM=5.513E-01  e=3.173E+00  Plasmodium falciparum
  6ppj-assembly1_B  TM=5.412E-01  e=4.775E+00  Mycolicibacterium smegmatis
  2vfe-assembly1_B  TM=4.732E-01  e=8.814E+00  Plasmodium falciparum

Radius of gyration: 13.89 Å; Cα contacts (8 Å, |Δi|>4): 82; chains: 1; bounding box: 29×23×43 Å

pLDDT: mean 73.47, std 13.48, range [45.53, 90.12]

Secondary structure (DSSP, 8-state):
-EEE--SSS-HHHHHHHHHHHHHSSSGGG--S-EEEE-GGGHHHHHHHHTSGGGHHHHTTT-EEEEHHHHHHHHHHHHTS---

Organism: NCBI:txid178901